Protein AF-A0A1Q7S228-F1 (afdb_monomer)

Foldseek 3Di:
DQDLQLVVLVVLVVVLVVLLCQQCVDVVHGPVVSLVVSLQSLVLSLCLCVVFQQVLLCVLVVNDGDVCVVLLVLLSQLLNLLSLADDDPLSSVVNVVSCVVNVCQANPVVHVSRSSCVSCPVCNVVSSVVSVPRDTDDDDHHDPDPVSVVSNCVSCVSSPHPGDD

Secondary structure (DSSP, 8-state):
---HHHHHHHHHHHHHHHHHHHHTSSSS---HHHHHHHHHHHHHHHHHIIIIIHHHHHHHTTTPPPTTHHHHHHHHHHHHHHHHSPP-HHHHHHHHHHHHHHHHHHHSTTSHHHHHHHHHGGGHHHHHHHHHTPPP-PPPPP---HHHHHHHHHHHHHHT-----

Sequence (165 aa):
MAGKISQFLCADHARLDDVLRRAAVDSTRIDHIAYAEFREGLLRHIGMEEKILFPAARSARSGKRIRATAKLSLDHGALVALVVLTPTHSIIAAIRAILNRHDPLEERAGGVYEKCEQVLGAEADQVAARLQNTPPVKVKRYNDSVTALESARNALQRAGYELDF

Mean predicted aligned error: 2.69 Å

Solvent-accessible surface area (backbone atoms only — not comparable to full-atom values): 9026 Å² total; per-residue (Å²): 130,82,53,71,50,39,53,52,51,54,51,49,49,56,51,40,51,53,31,48,46,61,12,53,67,48,95,87,51,69,42,62,66,39,40,49,54,28,50,32,50,51,57,34,50,53,45,38,39,68,70,45,49,55,51,50,31,15,56,62,47,80,69,46,72,63,77,66,55,65,57,50,56,30,45,49,48,20,50,56,36,52,65,36,31,71,87,43,74,46,46,53,50,47,49,49,60,48,47,73,62,46,52,58,53,34,71,38,94,87,12,49,38,54,50,36,41,68,53,34,51,88,49,32,64,61,51,32,54,52,51,74,65,54,69,88,52,90,77,76,79,64,44,80,48,70,67,44,53,51,51,22,54,52,27,27,48,75,49,72,42,96,71,78,104

Radius of gyration: 16.03 Å; Cα contacts (8 Å, |Δi|>4): 170; chains: 1; bounding box: 47×32×46 Å

Structure (mmCIF, N/CA/C/O backbone):
data_AF-A0A1Q7S228-F1
#
_entry.id   AF-A0A1Q7S228-F1
#
loop_
_atom_site.group_PDB
_atom_site.id
_atom_site.type_symbol
_atom_site.label_atom_id
_atom_site.label_alt_id
_atom_site.label_comp_id
_atom_site.label_asym_id
_atom_site.label_entity_id
_atom_site.label_seq_id
_atom_site.pdbx_PDB_ins_code
_atom_site.Cartn_x
_atom_site.Cartn_y
_atom_site.Cartn_z
_atom_site.occupancy
_atom_site.B_iso_or_equiv
_atom_site.auth_seq_id
_atom_site.auth_comp_id
_atom_site.auth_asym_id
_atom_site.auth_atom_id
_ato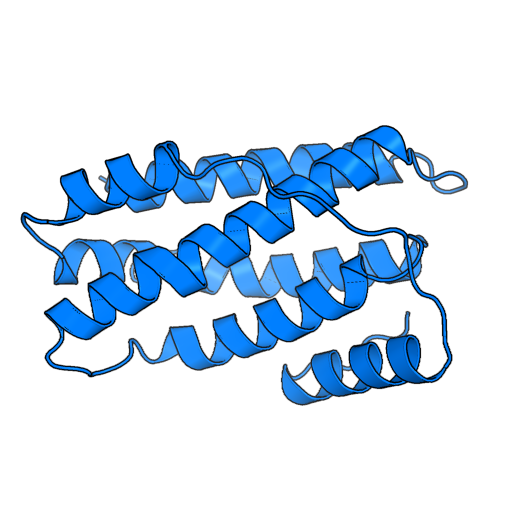m_site.pdbx_PDB_model_num
ATOM 1 N N . MET A 1 1 ? -23.281 -0.891 2.227 1.00 58.81 1 MET A N 1
ATOM 2 C CA . MET A 1 1 ? -22.474 -0.009 1.355 1.00 58.81 1 MET A CA 1
ATOM 3 C C . MET A 1 1 ? -21.102 0.122 1.991 1.00 58.81 1 MET A C 1
ATOM 5 O O . MET A 1 1 ? -21.065 0.244 3.208 1.00 58.81 1 MET A O 1
ATOM 9 N N . ALA A 1 2 ? -20.018 0.040 1.214 1.00 77.62 2 ALA A N 1
ATOM 10 C CA . ALA A 1 2 ? -18.663 0.268 1.730 1.00 77.62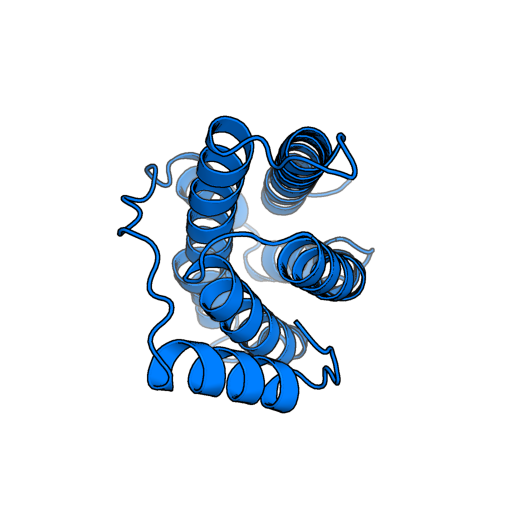 2 ALA A CA 1
ATOM 11 C C . ALA A 1 2 ? -18.537 1.711 2.246 1.00 77.62 2 ALA A C 1
ATOM 13 O O . ALA A 1 2 ? -19.134 2.609 1.646 1.00 77.62 2 ALA A O 1
ATOM 14 N N . GLY A 1 3 ? -17.821 1.945 3.347 1.00 90.75 3 GLY A N 1
ATOM 15 C CA . GLY A 1 3 ? -17.631 3.293 3.878 1.00 90.75 3 GLY A CA 1
ATOM 16 C C . GLY A 1 3 ? -16.587 4.097 3.094 1.00 90.75 3 GLY A C 1
ATOM 17 O O . GLY A 1 3 ? -15.977 3.611 2.138 1.00 90.75 3 GLY A O 1
ATOM 18 N N . LYS A 1 4 ? -16.401 5.368 3.471 1.00 95.38 4 LYS A N 1
ATOM 19 C CA . LYS A 1 4 ? -15.533 6.313 2.746 1.00 95.38 4 LYS A CA 1
ATOM 20 C C . LYS A 1 4 ? -14.049 5.935 2.778 1.00 95.38 4 LYS A C 1
ATOM 22 O O . LYS A 1 4 ? -13.348 6.232 1.816 1.00 95.38 4 LYS A O 1
ATOM 27 N N . ILE A 1 5 ? -13.566 5.309 3.854 1.00 97.81 5 ILE A N 1
ATOM 28 C CA . ILE A 1 5 ? -12.180 4.831 3.965 1.00 97.81 5 ILE A CA 1
ATOM 29 C C . ILE A 1 5 ? -11.978 3.680 2.987 1.00 97.81 5 ILE A C 1
ATOM 31 O O . ILE A 1 5 ? -11.047 3.730 2.189 1.00 97.81 5 ILE A O 1
ATOM 35 N N . SER A 1 6 ? -12.874 2.687 3.008 1.00 97.50 6 SER A N 1
ATOM 36 C CA . SER A 1 6 ? -12.797 1.547 2.091 1.00 97.50 6 SER A CA 1
ATOM 37 C C . SER A 1 6 ? -12.873 2.005 0.636 1.00 97.50 6 SER A C 1
ATOM 39 O O . SER A 1 6 ? -12.012 1.639 -0.152 1.00 97.50 6 SER A O 1
ATOM 41 N N . GLN A 1 7 ? -13.832 2.867 0.285 1.00 97.25 7 GLN A N 1
ATOM 42 C CA . GLN A 1 7 ? -13.948 3.395 -1.079 1.00 97.25 7 GLN A CA 1
ATOM 43 C C . GLN A 1 7 ? -12.680 4.125 -1.534 1.00 97.25 7 GLN A C 1
ATOM 45 O O . GLN A 1 7 ? -12.217 3.912 -2.650 1.00 97.25 7 GLN A O 1
ATOM 50 N N . PHE A 1 8 ? -12.118 4.982 -0.678 1.00 98.25 8 PHE A N 1
ATOM 51 C CA . PHE A 1 8 ? -10.925 5.753 -1.011 1.00 98.25 8 PHE A CA 1
ATOM 52 C C . PHE A 1 8 ? -9.687 4.865 -1.193 1.00 98.25 8 PHE A C 1
ATOM 54 O O . PHE A 1 8 ? -8.978 5.025 -2.183 1.00 98.25 8 PHE A O 1
ATOM 61 N N . LEU A 1 9 ? -9.436 3.927 -0.275 1.00 98.56 9 LEU A N 1
ATOM 62 C CA . LEU A 1 9 ? -8.242 3.078 -0.329 1.00 98.56 9 LEU A CA 1
ATOM 63 C C . LEU A 1 9 ? -8.329 2.021 -1.438 1.00 98.56 9 LEU A C 1
ATOM 65 O O . LEU A 1 9 ? -7.360 1.870 -2.173 1.00 98.56 9 LEU A O 1
ATOM 69 N N . CYS A 1 10 ? -9.497 1.405 -1.670 1.00 98.31 10 CYS A N 1
ATOM 70 C CA . CYS A 1 10 ? -9.708 0.520 -2.827 1.00 98.31 10 CYS A CA 1
ATOM 71 C C . CYS A 1 10 ? -9.510 1.262 -4.161 1.00 98.31 10 CYS A C 1
ATOM 73 O O . CYS A 1 10 ? -8.936 0.730 -5.109 1.00 98.31 10 CYS A O 1
ATOM 75 N N . ALA A 1 11 ? -9.979 2.512 -4.259 1.00 98.44 11 ALA A N 1
ATOM 76 C CA . ALA A 1 11 ? -9.752 3.321 -5.456 1.00 98.44 11 ALA A CA 1
ATOM 77 C C . ALA A 1 11 ? -8.262 3.652 -5.647 1.00 98.44 11 ALA A C 1
ATOM 79 O O . ALA A 1 11 ? -7.778 3.685 -6.780 1.00 98.44 11 ALA A O 1
ATOM 80 N N . ASP A 1 12 ? -7.526 3.874 -4.555 1.00 98.62 12 ASP A N 1
ATOM 81 C CA . ASP A 1 12 ? -6.082 4.088 -4.615 1.00 98.62 12 ASP A CA 1
ATOM 82 C C . ASP A 1 12 ? -5.326 2.810 -5.013 1.00 98.62 12 ASP A C 1
ATOM 84 O O . ASP A 1 12 ? -4.421 2.896 -5.839 1.00 98.62 12 ASP A O 1
ATOM 88 N N . HIS A 1 13 ? -5.743 1.628 -4.544 1.00 98.75 13 HIS A N 1
ATOM 89 C CA . HIS A 1 13 ? -5.230 0.343 -5.037 1.00 98.75 13 HIS A CA 1
ATOM 90 C C . HIS A 1 13 ? -5.442 0.178 -6.539 1.00 98.75 13 HIS A C 1
ATOM 92 O O . HIS A 1 13 ? -4.482 -0.075 -7.264 1.00 98.75 13 HIS A O 1
ATOM 98 N N . ALA A 1 14 ? -6.660 0.415 -7.037 1.00 98.56 14 ALA A N 1
ATOM 99 C CA . ALA A 1 14 ? -6.950 0.333 -8.469 1.00 98.56 14 ALA A CA 1
ATOM 100 C C . ALA A 1 14 ? -6.080 1.298 -9.296 1.00 98.56 14 ALA A C 1
ATOM 102 O O . ALA A 1 14 ? -5.587 0.945 -10.369 1.00 98.56 14 ALA A O 1
ATOM 103 N N . ARG A 1 15 ? -5.845 2.514 -8.783 1.00 98.56 15 ARG A N 1
ATOM 104 C CA . ARG A 1 15 ? -4.929 3.481 -9.403 1.00 98.56 15 ARG A CA 1
ATOM 105 C C . ARG A 1 15 ? -3.490 2.957 -9.418 1.00 98.56 15 ARG A C 1
ATOM 107 O O . ARG A 1 15 ? -2.821 3.075 -10.441 1.00 98.56 15 ARG A O 1
ATOM 114 N N . LEU A 1 16 ? -2.999 2.413 -8.305 1.00 98.69 16 LEU A N 1
ATOM 115 C CA . LEU A 1 16 ? -1.639 1.878 -8.190 1.00 98.69 16 LEU A CA 1
ATOM 116 C C . LEU A 1 16 ? -1.415 0.664 -9.096 1.00 98.69 16 LEU A C 1
ATOM 118 O O . LEU A 1 16 ? -0.365 0.592 -9.738 1.00 98.69 16 LEU A O 1
ATOM 122 N N . ASP A 1 17 ? -2.391 -0.239 -9.192 1.00 98.56 17 ASP A N 1
ATOM 123 C CA . ASP A 1 17 ? -2.333 -1.389 -10.096 1.00 98.56 17 ASP A CA 1
ATOM 124 C C . ASP A 1 17 ? -2.218 -0.940 -11.557 1.00 98.56 17 ASP A C 1
ATOM 126 O O . ASP A 1 17 ? -1.312 -1.382 -12.268 1.00 98.56 17 ASP A O 1
ATOM 130 N N . ASP A 1 18 ? -3.040 0.024 -11.993 1.00 98.44 18 ASP A N 1
ATOM 131 C CA . ASP A 1 18 ? -2.945 0.556 -13.356 1.00 98.44 18 ASP A CA 1
ATOM 132 C C . ASP A 1 18 ? -1.565 1.168 -13.641 1.00 98.44 18 ASP A C 1
ATOM 134 O O . ASP A 1 18 ? -0.960 0.894 -14.682 1.00 98.44 18 ASP A O 1
ATOM 138 N N . VAL A 1 19 ? -1.024 1.952 -12.703 1.00 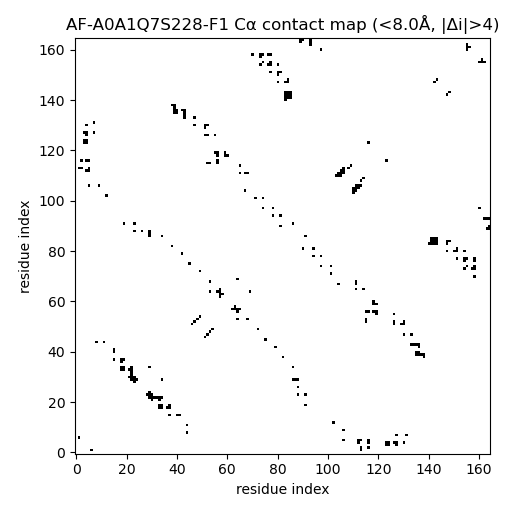98.19 19 VAL A N 1
ATOM 139 C CA . VAL A 1 19 ? 0.301 2.571 -12.850 1.00 98.19 19 VAL A CA 1
ATOM 140 C C . VAL A 1 19 ? 1.397 1.500 -12.937 1.00 98.19 19 VAL A C 1
ATOM 142 O O . VAL A 1 19 ? 2.256 1.571 -13.820 1.00 98.19 19 VAL A O 1
ATOM 145 N N . LEU A 1 20 ? 1.362 0.473 -12.080 1.00 98.44 20 LEU A N 1
ATOM 146 C CA . LEU A 1 20 ? 2.329 -0.631 -12.106 1.00 98.44 20 LEU A CA 1
ATOM 147 C C . LEU A 1 20 ? 2.195 -1.487 -13.372 1.00 98.44 20 LEU A C 1
ATOM 149 O O . LEU A 1 20 ? 3.185 -2.009 -13.894 1.00 98.44 20 LEU A O 1
ATOM 153 N N . ARG A 1 21 ? 0.975 -1.655 -13.884 1.00 97.69 21 ARG A N 1
ATOM 154 C CA . ARG A 1 21 ? 0.705 -2.321 -15.160 1.00 97.69 21 ARG A CA 1
ATOM 155 C C . ARG A 1 21 ? 1.317 -1.543 -16.317 1.00 97.69 21 ARG A C 1
ATOM 157 O O . ARG A 1 21 ? 2.022 -2.147 -17.121 1.00 97.69 21 ARG A O 1
ATOM 164 N N . ARG A 1 22 ? 1.114 -0.222 -16.369 1.00 97.00 22 ARG A N 1
ATOM 165 C CA . ARG A 1 22 ? 1.745 0.665 -17.362 1.00 97.00 22 ARG A CA 1
ATOM 166 C C . ARG A 1 22 ? 3.271 0.600 -17.289 1.00 97.00 22 ARG A C 1
ATOM 168 O O . ARG A 1 22 ? 3.909 0.466 -18.328 1.00 97.00 22 ARG A O 1
ATOM 175 N N . ALA A 1 23 ? 3.839 0.601 -16.081 1.00 97.50 23 ALA A N 1
ATOM 176 C CA . ALA A 1 23 ? 5.285 0.550 -15.866 1.00 97.50 23 ALA A CA 1
ATOM 177 C C . ALA A 1 23 ? 5.972 -0.685 -16.480 1.00 97.50 23 ALA A C 1
ATOM 179 O O . ALA A 1 23 ? 7.138 -0.605 -16.856 1.00 97.50 23 ALA A O 1
ATOM 180 N N . ALA A 1 24 ? 5.260 -1.810 -16.594 1.00 96.75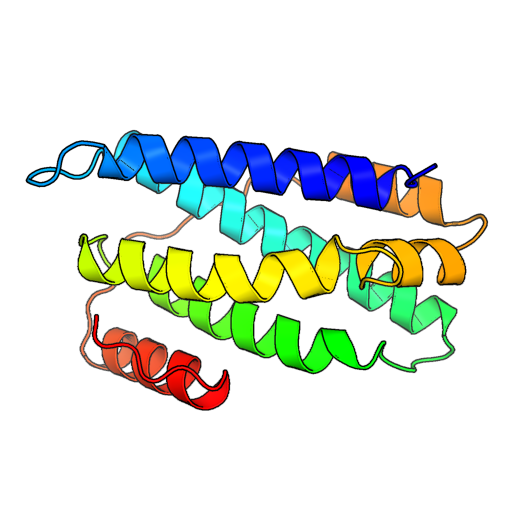 24 ALA A N 1
ATOM 181 C CA . ALA A 1 24 ? 5.798 -3.084 -17.075 1.00 96.75 24 ALA A CA 1
ATOM 182 C C . ALA A 1 24 ? 4.980 -3.694 -18.224 1.00 96.75 24 ALA A C 1
ATOM 184 O O . ALA A 1 24 ? 4.879 -4.917 -18.331 1.00 96.75 24 ALA A O 1
ATOM 185 N N . VAL A 1 25 ? 4.354 -2.854 -19.057 1.00 95.12 25 VAL A N 1
ATOM 186 C CA . VAL A 1 25 ? 3.602 -3.320 -20.234 1.00 95.12 25 VAL A CA 1
ATOM 187 C C . VAL A 1 25 ? 4.527 -3.923 -21.298 1.00 95.12 25 VAL A C 1
ATOM 189 O O . VAL A 1 25 ? 4.159 -4.894 -21.954 1.00 95.12 25 VAL A O 1
ATOM 192 N N . ASP A 1 26 ? 5.737 -3.378 -21.444 1.00 93.38 26 ASP A N 1
ATOM 193 C CA . ASP A 1 26 ? 6.782 -3.910 -22.315 1.00 93.38 26 ASP A CA 1
ATOM 194 C C . ASP A 1 26 ? 7.591 -4.973 -21.553 1.00 93.38 26 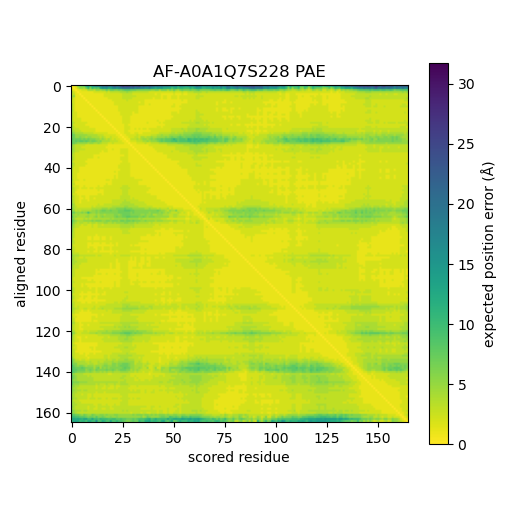ASP A C 1
ATOM 196 O O . ASP A 1 26 ? 8.154 -4.724 -20.487 1.00 93.38 26 ASP A O 1
ATOM 200 N N . SER A 1 27 ? 7.670 -6.185 -22.104 1.00 90.31 27 SER A N 1
ATOM 201 C CA . SER A 1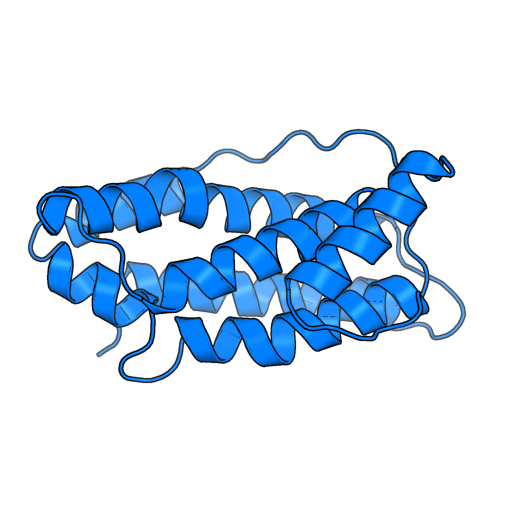 27 ? 8.419 -7.300 -21.509 1.00 90.31 27 SER A CA 1
ATOM 202 C C . SER A 1 27 ? 9.940 -7.095 -21.476 1.00 90.31 27 SER A C 1
ATOM 204 O O . SER A 1 27 ? 10.642 -7.836 -20.798 1.00 90.31 27 SER A O 1
ATOM 206 N N . THR A 1 28 ? 10.458 -6.112 -22.214 1.00 93.00 28 THR A N 1
ATOM 207 C CA . THR A 1 28 ? 11.893 -5.837 -22.374 1.00 93.00 28 THR A CA 1
ATOM 208 C C . THR A 1 28 ? 12.328 -4.517 -21.746 1.00 93.00 28 THR A C 1
ATOM 210 O O . THR A 1 28 ? 13.520 -4.300 -21.532 1.00 93.00 28 THR A O 1
ATOM 213 N N . ARG A 1 29 ? 11.381 -3.624 -21.435 1.00 95.56 29 ARG A N 1
ATOM 214 C CA . ARG A 1 29 ? 11.656 -2.282 -20.911 1.00 95.56 29 ARG A CA 1
ATOM 215 C C . ARG A 1 29 ? 10.695 -1.924 -19.791 1.00 95.56 29 ARG A C 1
ATOM 217 O O . ARG A 1 29 ? 9.511 -2.224 -19.858 1.00 95.56 29 ARG A O 1
ATOM 224 N N . ILE A 1 30 ? 11.212 -1.224 -18.788 1.00 98.00 30 ILE A N 1
ATOM 225 C CA . ILE A 1 30 ? 10.403 -0.658 -17.710 1.00 98.00 30 ILE A CA 1
ATOM 226 C C . ILE A 1 30 ? 10.257 0.838 -17.963 1.00 98.00 30 ILE A C 1
ATOM 228 O O . ILE A 1 30 ? 11.248 1.542 -18.175 1.00 98.00 30 ILE A O 1
ATOM 232 N N . ASP A 1 31 ? 9.023 1.333 -17.934 1.00 98.12 31 ASP A N 1
ATOM 233 C CA . ASP A 1 31 ? 8.769 2.769 -17.903 1.00 98.12 31 ASP A CA 1
ATOM 234 C C . ASP A 1 31 ? 9.102 3.290 -16.499 1.00 98.12 31 ASP A C 1
ATOM 236 O O . ASP A 1 31 ? 8.348 3.130 -15.536 1.00 98.12 31 ASP A O 1
ATOM 240 N N . HIS A 1 32 ? 10.275 3.912 -16.383 1.00 95.88 32 HIS A N 1
ATOM 241 C CA . HIS A 1 32 ? 10.776 4.451 -15.124 1.00 95.88 32 HIS A CA 1
ATOM 242 C C . HIS A 1 32 ? 9.973 5.648 -14.602 1.00 95.88 32 HIS A C 1
ATOM 244 O O . HIS A 1 32 ? 10.022 5.902 -13.398 1.00 95.88 32 HIS A O 1
ATOM 250 N N . ILE A 1 33 ? 9.244 6.373 -15.458 1.00 96.62 33 ILE A N 1
ATOM 251 C CA . ILE A 1 33 ? 8.377 7.476 -15.026 1.00 96.62 33 ILE A CA 1
ATOM 252 C C . ILE A 1 33 ? 7.145 6.885 -14.341 1.00 96.62 33 ILE A C 1
ATOM 254 O O . ILE A 1 33 ? 6.855 7.238 -13.198 1.00 96.62 33 ILE A O 1
ATOM 258 N N . ALA A 1 34 ? 6.485 5.922 -14.989 1.00 97.75 34 ALA A N 1
ATOM 259 C CA . ALA A 1 34 ? 5.355 5.211 -14.397 1.00 97.75 34 ALA A CA 1
ATOM 260 C C . ALA A 1 34 ? 5.767 4.443 -13.128 1.00 97.75 34 ALA A C 1
ATOM 262 O O . ALA A 1 34 ? 5.072 4.499 -12.116 1.00 97.75 34 ALA A O 1
ATOM 263 N N . TYR A 1 35 ? 6.929 3.781 -13.116 1.00 98.25 35 TYR A N 1
ATOM 264 C CA . TYR A 1 35 ? 7.399 3.098 -11.906 1.00 98.25 35 TYR A CA 1
ATOM 265 C C . TYR A 1 35 ? 7.709 4.075 -10.761 1.00 98.25 35 TYR A C 1
ATOM 267 O O . TYR A 1 35 ? 7.439 3.764 -9.601 1.00 98.25 35 TYR A O 1
ATOM 275 N N . ALA A 1 36 ? 8.246 5.265 -11.054 1.00 97.19 36 ALA A N 1
ATOM 276 C CA . ALA A 1 36 ? 8.457 6.293 -10.037 1.00 97.19 36 ALA A CA 1
ATOM 277 C C . ALA A 1 36 ? 7.126 6.795 -9.448 1.00 97.19 36 ALA A C 1
ATOM 279 O O . ALA A 1 36 ? 7.024 6.916 -8.227 1.00 97.19 36 ALA A O 1
ATOM 280 N N . GLU A 1 37 ? 6.107 7.006 -10.290 1.00 97.81 37 GLU A N 1
ATOM 281 C CA . GLU A 1 37 ? 4.739 7.344 -9.869 1.00 97.81 37 GLU A CA 1
ATOM 282 C C . GLU A 1 37 ? 4.148 6.249 -8.962 1.00 97.81 37 GLU A C 1
ATOM 284 O O . GLU A 1 37 ? 3.631 6.543 -7.881 1.00 97.81 37 GLU A O 1
ATOM 289 N N . PHE A 1 38 ? 4.278 4.978 -9.360 1.00 98.56 38 PHE A N 1
ATOM 290 C CA . PHE A 1 38 ? 3.831 3.836 -8.561 1.00 98.56 38 PHE A CA 1
ATOM 291 C C . PHE A 1 38 ? 4.540 3.787 -7.208 1.00 98.56 38 PHE A C 1
ATOM 293 O O . PHE A 1 38 ? 3.894 3.676 -6.170 1.00 98.56 38 PHE A O 1
ATOM 300 N N . ARG A 1 39 ? 5.870 3.901 -7.206 1.00 98.19 39 ARG A N 1
ATOM 301 C CA . ARG A 1 39 ? 6.695 3.839 -5.997 1.00 98.19 39 ARG A CA 1
ATOM 302 C C . ARG A 1 39 ? 6.328 4.933 -5.003 1.00 98.19 39 ARG A C 1
ATOM 304 O O . ARG A 1 39 ? 6.207 4.659 -3.811 1.00 98.19 39 ARG A O 1
ATOM 311 N N . GLU A 1 40 ? 6.168 6.164 -5.473 1.00 98.25 40 GLU A N 1
ATOM 312 C CA . GLU A 1 40 ? 5.711 7.268 -4.635 1.00 98.25 40 GLU A CA 1
ATOM 313 C C . GLU A 1 40 ? 4.309 6.998 -4.081 1.00 98.25 40 GLU A C 1
ATOM 315 O O . GLU A 1 40 ? 4.085 7.104 -2.872 1.00 98.25 40 GLU A O 1
ATOM 320 N N . GLY A 1 41 ? 3.383 6.599 -4.953 1.00 98.44 41 GLY A N 1
ATOM 321 C CA . GLY A 1 41 ? 2.009 6.302 -4.582 1.00 98.44 41 GLY A CA 1
ATOM 322 C C . GLY A 1 41 ? 1.905 5.187 -3.538 1.00 98.44 41 GLY A C 1
ATOM 323 O O . GLY A 1 41 ? 1.236 5.378 -2.529 1.00 98.44 41 GLY A O 1
ATOM 324 N N . LEU A 1 42 ? 2.614 4.072 -3.724 1.00 98.75 42 LEU A N 1
ATOM 325 C CA . LEU A 1 42 ? 2.605 2.939 -2.799 1.00 98.75 42 LEU A CA 1
ATOM 326 C C . LEU A 1 42 ? 3.200 3.317 -1.436 1.00 98.75 42 LEU A C 1
ATOM 328 O O . LEU A 1 42 ? 2.644 2.981 -0.395 1.00 98.75 42 LEU A O 1
ATOM 332 N N . LEU A 1 43 ? 4.309 4.063 -1.412 1.00 98.62 43 LEU A N 1
ATOM 333 C CA . LEU A 1 43 ? 4.904 4.525 -0.153 1.00 98.62 43 LEU A CA 1
ATOM 334 C C . LEU A 1 43 ? 3.990 5.505 0.593 1.00 98.62 43 LEU A C 1
ATOM 336 O O . LEU A 1 43 ? 3.944 5.490 1.828 1.00 98.62 43 LEU A O 1
ATOM 340 N N . ARG A 1 44 ? 3.256 6.351 -0.138 1.00 98.62 44 ARG A N 1
ATOM 341 C CA . ARG A 1 44 ? 2.205 7.190 0.440 1.00 98.62 44 ARG A CA 1
ATOM 342 C C . ARG A 1 44 ? 1.075 6.324 0.992 1.00 98.62 44 ARG A C 1
ATOM 344 O O . ARG A 1 44 ? 0.700 6.551 2.137 1.00 98.62 44 ARG A O 1
ATOM 351 N N . HIS A 1 45 ? 0.592 5.342 0.233 1.00 98.81 45 HIS A N 1
ATOM 352 C CA . HIS A 1 45 ? -0.475 4.420 0.629 1.00 98.81 45 HIS A CA 1
ATOM 353 C C . HIS A 1 45 ? -0.159 3.695 1.938 1.00 98.81 45 HIS A C 1
ATOM 355 O O . HIS A 1 45 ? -0.846 3.892 2.937 1.00 98.81 45 HIS A O 1
ATOM 361 N N . ILE A 1 46 ? 0.977 2.999 1.988 1.00 98.75 46 ILE A N 1
ATOM 362 C CA . ILE A 1 46 ? 1.464 2.325 3.199 1.00 98.75 46 ILE A CA 1
ATOM 363 C C . ILE A 1 46 ? 1.583 3.323 4.362 1.00 98.75 46 ILE A C 1
ATOM 365 O O . ILE A 1 46 ? 1.267 3.023 5.513 1.00 98.75 46 ILE A O 1
ATOM 369 N N . GLY A 1 47 ? 2.029 4.551 4.077 1.00 98.50 47 GLY A N 1
ATOM 370 C CA . GLY A 1 47 ? 2.083 5.631 5.057 1.00 98.50 47 GLY A CA 1
ATOM 371 C C . GLY A 1 47 ? 0.710 6.020 5.613 1.00 98.50 47 GLY A C 1
ATOM 372 O O . GLY A 1 47 ? 0.598 6.242 6.819 1.00 98.50 47 GLY A O 1
ATOM 373 N N . MET A 1 48 ? -0.321 6.091 4.768 1.00 98.81 48 MET A N 1
ATOM 374 C CA . MET A 1 48 ? -1.703 6.356 5.175 1.00 98.81 48 MET A CA 1
ATOM 375 C C . MET A 1 48 ? -2.190 5.281 6.151 1.00 98.81 48 MET A C 1
ATOM 377 O O . MET A 1 48 ? -2.744 5.589 7.207 1.00 98.81 48 MET A O 1
ATOM 381 N N . GLU A 1 49 ? -1.912 4.018 5.872 1.00 98.69 49 GLU A N 1
ATOM 382 C CA . GLU A 1 49 ? -2.384 2.920 6.709 1.00 98.69 49 GLU A CA 1
ATOM 383 C C . GLU A 1 49 ? -1.620 2.818 8.028 1.00 98.69 49 GLU A C 1
ATOM 385 O O . GLU A 1 49 ? -2.214 2.869 9.109 1.00 98.69 49 GLU A O 1
ATOM 390 N N . GLU A 1 50 ? -0.290 2.755 7.961 1.00 98.44 50 GLU A N 1
ATOM 391 C CA . GLU A 1 50 ? 0.570 2.525 9.125 1.00 98.44 50 GLU A CA 1
ATOM 392 C C . GLU A 1 50 ? 0.627 3.722 10.078 1.00 98.44 50 GLU A C 1
ATOM 394 O O . GLU A 1 50 ? 0.833 3.546 11.282 1.00 98.44 50 GLU A O 1
ATOM 399 N N . LYS A 1 51 ? 0.447 4.949 9.570 1.00 98.25 51 LYS A N 1
ATOM 400 C CA . LYS A 1 51 ? 0.575 6.178 10.376 1.00 98.25 51 LYS A CA 1
ATOM 401 C C . LYS A 1 51 ? -0.757 6.838 10.707 1.00 98.25 51 LYS A C 1
ATOM 403 O O . LYS A 1 51 ? -0.797 7.642 11.640 1.00 98.25 51 LYS A O 1
ATOM 408 N N . ILE A 1 52 ? -1.832 6.528 9.981 1.00 98.56 52 ILE A N 1
ATOM 409 C CA . ILE A 1 52 ? -3.143 7.158 10.188 1.00 98.56 52 ILE A CA 1
ATOM 410 C C . ILE A 1 52 ? -4.191 6.104 10.535 1.00 98.56 52 ILE A C 1
ATOM 412 O O . ILE A 1 52 ? -4.689 6.114 11.663 1.00 98.56 52 ILE A O 1
ATOM 416 N N . LEU A 1 53 ? -4.505 5.187 9.616 1.00 98.56 53 LEU A N 1
ATOM 417 C CA . LEU A 1 53 ? -5.646 4.280 9.770 1.00 98.56 53 LEU A CA 1
ATOM 418 C C . LEU A 1 53 ? -5.458 3.279 10.916 1.00 98.56 53 LEU A C 1
ATOM 420 O O . LEU A 1 53 ? -6.272 3.234 11.841 1.00 98.56 53 LEU A O 1
ATOM 424 N N . PHE A 1 54 ? -4.386 2.482 10.890 1.00 98.12 54 PHE A N 1
ATOM 425 C CA . PHE A 1 54 ? -4.157 1.441 11.893 1.00 98.12 54 PHE A CA 1
ATOM 426 C C . PHE A 1 54 ? -3.927 2.016 13.297 1.00 98.12 54 PHE A C 1
ATOM 428 O O . PHE A 1 54 ? -4.436 1.426 14.258 1.00 98.12 54 PHE A O 1
ATOM 435 N N . PRO A 1 55 ? -3.203 3.141 13.480 1.00 98.06 55 PRO A N 1
ATOM 436 C CA . PRO A 1 55 ? -3.141 3.811 14.774 1.00 98.06 55 PRO A CA 1
ATOM 437 C C . PRO A 1 55 ? -4.508 4.300 15.262 1.00 98.06 55 PRO A C 1
ATOM 439 O O . PRO A 1 55 ? -4.846 4.035 16.413 1.00 98.06 55 PRO A O 1
ATOM 442 N N . ALA A 1 56 ? -5.319 4.936 14.407 1.00 98.06 56 ALA A N 1
ATOM 443 C CA . ALA A 1 56 ? -6.644 5.426 14.795 1.00 98.06 56 ALA A CA 1
ATOM 444 C C . ALA A 1 56 ? -7.574 4.275 15.218 1.00 98.06 56 ALA A C 1
ATOM 446 O O . ALA A 1 56 ? -8.120 4.291 16.321 1.00 98.06 56 ALA A O 1
ATOM 447 N N . ALA A 1 57 ? -7.660 3.216 14.407 1.00 97.31 57 ALA A N 1
ATOM 448 C CA . ALA A 1 57 ? -8.459 2.035 14.730 1.00 97.31 57 ALA A CA 1
ATOM 449 C C . ALA A 1 57 ? -7.975 1.337 16.013 1.00 97.31 57 ALA A C 1
ATOM 451 O O . ALA A 1 57 ? -8.767 0.800 16.783 1.00 97.31 57 ALA A O 1
ATOM 452 N N . ARG A 1 58 ? -6.667 1.343 16.289 1.00 97.06 58 ARG A N 1
ATOM 453 C CA . ARG A 1 58 ? -6.126 0.790 17.535 1.00 97.06 58 ARG A CA 1
ATOM 454 C C . ARG A 1 58 ? -6.512 1.625 18.752 1.00 97.06 58 ARG A C 1
ATOM 456 O O . ARG A 1 58 ? -6.867 1.040 19.776 1.00 97.06 58 ARG A O 1
ATOM 463 N N . SER A 1 59 ? -6.436 2.950 18.654 1.00 96.75 59 SER A N 1
ATOM 464 C CA . SER A 1 59 ? -6.851 3.860 19.726 1.00 96.75 59 SER A CA 1
ATOM 465 C C . SER A 1 59 ? -8.328 3.665 20.064 1.00 96.75 59 SER A C 1
ATOM 467 O O . SER A 1 59 ? -8.655 3.445 21.229 1.00 96.75 59 SER A O 1
ATOM 469 N N . ALA A 1 60 ? -9.189 3.583 19.046 1.00 96.06 60 ALA A N 1
ATOM 470 C CA . ALA A 1 60 ? -10.614 3.287 19.206 1.00 96.06 60 ALA A CA 1
ATOM 471 C C . ALA A 1 60 ? -10.891 1.894 19.822 1.00 96.06 60 ALA A C 1
ATOM 473 O O . ALA A 1 60 ? -11.941 1.670 20.417 1.00 96.06 60 ALA A O 1
ATOM 474 N N . ARG A 1 61 ? -9.933 0.955 19.759 1.00 95.25 61 ARG A N 1
ATOM 475 C CA . ARG A 1 61 ? -10.013 -0.387 20.383 1.00 95.25 61 ARG A CA 1
ATOM 476 C C . ARG A 1 61 ? -9.233 -0.504 21.688 1.00 95.25 61 ARG A C 1
ATO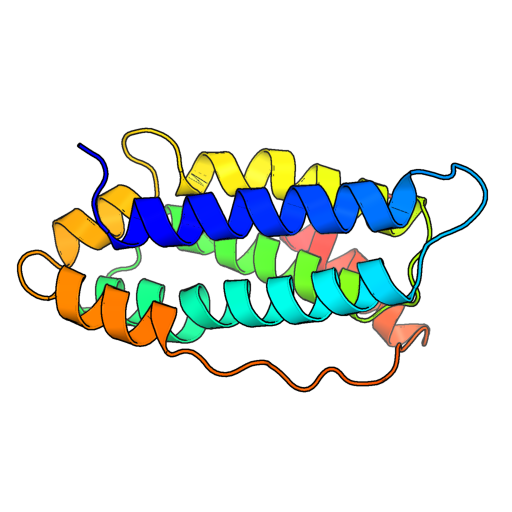M 478 O O . ARG A 1 61 ? -8.748 -1.594 22.011 1.00 95.25 61 ARG A O 1
ATOM 485 N N . SER A 1 62 ? -9.054 0.600 22.411 1.00 94.31 62 SER A N 1
ATOM 486 C CA . SER A 1 62 ? -8.332 0.623 23.693 1.00 94.31 62 SER A CA 1
ATOM 487 C C . SER A 1 62 ? -6.938 -0.017 23.592 1.00 94.31 62 SER A C 1
ATOM 489 O O . SER A 1 62 ? -6.526 -0.801 24.446 1.00 94.31 62 SER A O 1
ATOM 491 N N . GLY A 1 63 ? -6.229 0.238 22.489 1.00 92.88 63 GLY A N 1
ATOM 492 C CA . GLY A 1 63 ? -4.883 -0.284 22.245 1.00 92.88 63 GLY A CA 1
ATOM 493 C C . GLY A 1 63 ? -4.821 -1.634 21.516 1.00 92.88 63 GLY A C 1
ATOM 494 O O . GLY A 1 63 ? -3.735 -2.045 21.095 1.00 92.88 63 GLY A O 1
ATOM 495 N N . LYS A 1 64 ? -5.944 -2.335 21.303 1.00 92.81 64 LYS A N 1
ATOM 496 C CA . LYS A 1 64 ? -5.946 -3.668 20.671 1.00 92.81 64 LYS A CA 1
ATOM 497 C C . LYS A 1 64 ? -5.826 -3.581 19.144 1.00 92.81 64 LYS A C 1
ATOM 499 O O . LYS A 1 64 ? -6.637 -2.949 18.469 1.00 92.81 64 LYS A O 1
ATOM 504 N N . ARG A 1 65 ? -4.863 -4.310 18.568 1.00 90.81 65 ARG A N 1
ATOM 505 C CA . ARG A 1 65 ? -4.679 -4.439 17.105 1.00 90.81 65 ARG A CA 1
ATOM 506 C C . ARG A 1 65 ? -5.760 -5.297 16.450 1.00 90.81 65 ARG A C 1
ATOM 508 O O . ARG A 1 65 ? -6.199 -6.296 17.028 1.00 90.81 65 ARG A O 1
ATOM 515 N N . ILE A 1 66 ? -6.187 -4.929 15.243 1.00 93.62 66 ILE A N 1
ATOM 516 C CA . ILE A 1 66 ? -6.970 -5.820 14.376 1.00 93.62 66 ILE A CA 1
ATOM 517 C C . ILE A 1 66 ? -6.017 -6.926 13.910 1.00 93.62 66 ILE A C 1
ATOM 519 O O . ILE A 1 66 ? -4.945 -6.632 13.399 1.00 93.62 66 ILE A O 1
ATOM 523 N N . ARG A 1 67 ? -6.369 -8.203 14.109 1.00 91.12 67 ARG A N 1
ATOM 524 C CA . ARG A 1 67 ? -5.431 -9.334 13.932 1.00 91.12 67 ARG A CA 1
ATOM 525 C C . ARG A 1 67 ? -4.709 -9.325 12.578 1.00 91.12 67 ARG A C 1
ATOM 527 O O . ARG A 1 67 ? -3.514 -9.592 12.531 1.00 91.12 67 ARG A O 1
ATOM 534 N N . ALA A 1 68 ? -5.426 -9.003 11.502 1.00 92.31 68 ALA A N 1
ATOM 535 C CA . ALA A 1 68 ? -4.876 -8.990 10.149 1.00 92.31 68 ALA A CA 1
ATOM 536 C C . ALA A 1 68 ? -3.795 -7.912 9.934 1.00 92.31 68 ALA A C 1
ATOM 538 O O . ALA A 1 68 ? -2.884 -8.146 9.147 1.00 92.31 68 ALA A O 1
ATOM 539 N N . THR A 1 69 ? -3.798 -6.805 10.692 1.00 94.38 69 THR A N 1
ATOM 540 C CA . THR A 1 69 ? -2.803 -5.730 10.512 1.00 94.38 69 THR A CA 1
ATOM 541 C C . THR A 1 69 ? -1.381 -6.195 10.816 1.00 94.38 69 THR A C 1
ATOM 543 O O . THR A 1 69 ? -0.435 -5.605 10.324 1.00 94.38 69 THR A O 1
ATOM 546 N N . ALA A 1 70 ? -1.193 -7.256 11.612 1.00 94.75 70 ALA A N 1
ATOM 547 C CA . ALA A 1 70 ? 0.141 -7.808 11.857 1.00 94.75 70 ALA A CA 1
ATOM 548 C C . ALA A 1 70 ? 0.762 -8.427 10.593 1.00 94.75 70 ALA A C 1
ATOM 550 O O . ALA A 1 70 ? 1.960 -8.275 10.375 1.00 94.75 70 ALA A O 1
ATOM 551 N N . LYS A 1 71 ? -0.047 -9.101 9.763 1.00 97.38 71 LYS A N 1
ATOM 552 C CA . LYS A 1 71 ? 0.400 -9.635 8.470 1.00 97.38 71 LYS A CA 1
ATOM 553 C C . LYS A 1 71 ? 0.616 -8.504 7.466 1.00 97.38 71 LYS A C 1
ATOM 555 O O . LYS A 1 71 ? 1.658 -8.489 6.824 1.00 97.38 71 LYS A O 1
ATOM 560 N N . LEU A 1 72 ? -0.301 -7.536 7.414 1.00 98.38 72 LEU A N 1
ATOM 561 C CA . LEU A 1 72 ? -0.182 -6.371 6.531 1.00 98.38 72 LEU A CA 1
ATOM 562 C C . LEU A 1 72 ? 1.093 -5.571 6.816 1.00 98.38 72 LEU A C 1
ATOM 564 O O . LEU A 1 72 ? 1.841 -5.294 5.894 1.00 98.38 72 LEU A O 1
ATOM 568 N N . SER A 1 73 ? 1.451 -5.331 8.082 1.00 98.25 73 SER A N 1
ATOM 569 C CA . SER A 1 73 ? 2.720 -4.660 8.404 1.00 98.25 73 SER A CA 1
ATOM 570 C C . SER A 1 73 ? 3.967 -5.436 7.952 1.00 98.25 73 SER A C 1
ATOM 572 O O . SER A 1 73 ? 5.006 -4.829 7.689 1.00 98.25 73 SER A O 1
ATOM 574 N N . LEU A 1 74 ? 3.905 -6.771 7.869 1.00 98.50 74 LEU A N 1
ATOM 575 C CA . LEU A 1 74 ? 4.994 -7.566 7.291 1.00 98.50 74 LEU A CA 1
ATOM 576 C C . LEU A 1 74 ? 5.029 -7.417 5.765 1.00 98.50 74 LEU A C 1
ATOM 578 O O . LEU A 1 74 ? 6.111 -7.209 5.216 1.00 98.50 74 LEU A O 1
ATOM 582 N N . ASP A 1 75 ? 3.867 -7.454 5.107 1.00 98.81 75 ASP A N 1
ATOM 583 C CA . ASP A 1 75 ? 3.736 -7.197 3.666 1.00 98.81 75 ASP A CA 1
ATOM 584 C C . ASP A 1 75 ? 4.251 -5.805 3.297 1.00 98.81 75 ASP A C 1
ATOM 586 O O . ASP A 1 75 ? 5.083 -5.679 2.403 1.00 98.81 75 ASP A O 1
ATOM 590 N N . HIS A 1 76 ? 3.861 -4.776 4.050 1.00 98.81 76 HIS A N 1
ATOM 591 C CA . HIS A 1 76 ? 4.356 -3.410 3.907 1.00 98.81 76 HIS A CA 1
ATOM 592 C C . HIS A 1 76 ? 5.875 -3.341 4.006 1.00 98.81 76 HIS A C 1
ATOM 594 O O . HIS A 1 76 ? 6.517 -2.672 3.201 1.00 98.81 76 HIS A O 1
ATOM 600 N N . GLY A 1 77 ? 6.471 -4.055 4.965 1.00 98.56 77 GLY A N 1
ATOM 601 C CA . GLY A 1 77 ? 7.924 -4.137 5.093 1.00 98.56 77 GLY A CA 1
ATOM 602 C C . GLY A 1 77 ? 8.592 -4.732 3.851 1.00 98.56 77 GLY A C 1
ATOM 603 O O . GLY A 1 77 ? 9.594 -4.193 3.384 1.00 98.56 77 GLY A O 1
ATOM 604 N N . ALA A 1 78 ? 8.030 -5.810 3.298 1.00 98.69 78 ALA A N 1
ATOM 605 C CA . ALA A 1 78 ? 8.531 -6.437 2.076 1.00 98.69 78 ALA A CA 1
ATOM 606 C C . ALA A 1 78 ? 8.365 -5.524 0.849 1.00 98.69 78 ALA A C 1
ATOM 608 O O . ALA A 1 78 ? 9.326 -5.314 0.110 1.00 98.69 78 ALA A O 1
ATOM 609 N N . LEU A 1 79 ? 7.190 -4.914 0.676 1.00 98.81 79 LEU A N 1
ATOM 610 C CA . LEU A 1 79 ? 6.901 -3.962 -0.400 1.00 98.81 79 LEU A CA 1
ATOM 611 C C . LEU A 1 79 ? 7.842 -2.754 -0.352 1.00 98.81 79 LEU A C 1
ATOM 613 O O . LEU A 1 79 ? 8.457 -2.416 -1.361 1.00 98.81 79 LEU A O 1
ATOM 617 N N . VAL A 1 80 ? 8.017 -2.143 0.826 1.00 98.50 80 VAL A N 1
ATOM 618 C CA . VAL A 1 80 ? 8.950 -1.025 1.034 1.00 98.50 80 VAL A CA 1
ATOM 619 C C . VAL A 1 80 ? 10.377 -1.431 0.673 1.00 98.50 80 VAL A C 1
ATOM 621 O O . VAL A 1 80 ? 11.081 -0.654 0.030 1.00 98.50 80 VAL A O 1
ATOM 624 N N . ALA A 1 81 ? 10.812 -2.632 1.060 1.00 98.25 81 ALA A N 1
ATOM 625 C CA . ALA A 1 81 ? 12.159 -3.100 0.759 1.00 98.25 81 ALA A CA 1
ATOM 626 C C . ALA A 1 81 ? 12.376 -3.332 -0.746 1.00 98.25 81 ALA A C 1
ATOM 628 O O . ALA A 1 81 ? 13.418 -2.943 -1.268 1.00 98.25 81 ALA A O 1
ATOM 629 N N . LEU A 1 82 ? 11.385 -3.881 -1.457 1.00 98.56 82 LEU A N 1
ATOM 630 C CA . LEU A 1 82 ? 11.451 -4.082 -2.908 1.00 98.56 82 LEU A CA 1
ATOM 631 C C . LEU A 1 82 ? 11.508 -2.760 -3.670 1.00 98.56 82 LEU A C 1
ATOM 633 O O . LEU A 1 82 ? 12.348 -2.591 -4.550 1.00 98.56 82 LEU A O 1
ATOM 637 N N . VAL A 1 83 ? 10.671 -1.782 -3.312 1.00 97.88 83 VAL A N 1
ATOM 638 C CA . VAL A 1 83 ? 10.656 -0.504 -4.037 1.00 97.88 83 VAL A CA 1
ATOM 639 C C . VAL A 1 83 ? 11.884 0.365 -3.759 1.00 97.88 83 VAL A C 1
ATOM 641 O O . VAL A 1 83 ? 12.051 1.394 -4.402 1.00 97.88 83 VAL A O 1
ATOM 644 N N . VAL A 1 84 ? 12.759 0.015 -2.815 1.00 96.25 84 VAL A N 1
ATOM 645 C CA . VAL A 1 84 ? 14.054 0.699 -2.639 1.00 96.25 84 VAL A CA 1
ATOM 646 C C . VAL A 1 84 ? 15.052 0.329 -3.741 1.00 96.25 84 VAL A C 1
ATOM 648 O O . VAL A 1 84 ? 15.925 1.143 -4.048 1.00 96.25 84 VAL A O 1
ATOM 651 N N . LEU A 1 85 ? 14.903 -0.844 -4.347 1.00 98.00 85 LEU A N 1
ATOM 652 C CA . LEU A 1 85 ? 15.785 -1.364 -5.387 1.00 98.00 85 LEU A CA 1
ATOM 653 C C . LEU A 1 85 ? 15.452 -0.759 -6.757 1.00 98.00 85 LEU A C 1
ATOM 655 O O . LEU A 1 85 ? 14.329 -0.297 -6.997 1.00 98.00 85 LEU A O 1
ATOM 659 N N . THR A 1 86 ? 16.424 -0.770 -7.665 1.00 98.00 86 THR A N 1
ATOM 660 C CA . THR A 1 86 ? 16.194 -0.447 -9.077 1.00 98.00 86 THR A CA 1
ATOM 661 C C . THR A 1 86 ? 15.189 -1.447 -9.656 1.00 98.00 86 THR A C 1
ATOM 663 O O . THR A 1 86 ? 15.364 -2.650 -9.468 1.00 98.00 86 THR A O 1
ATOM 666 N N . PRO A 1 87 ? 14.124 -0.998 -10.350 1.00 97.94 87 PRO A N 1
ATOM 667 C CA . PRO A 1 87 ? 13.105 -1.911 -10.845 1.00 97.94 87 PRO A CA 1
ATOM 668 C C . PRO A 1 87 ? 13.665 -2.884 -11.881 1.00 97.94 87 PRO A C 1
ATOM 670 O O . PRO A 1 87 ? 14.309 -2.482 -12.849 1.00 97.94 87 PRO A O 1
ATOM 673 N N . THR A 1 88 ? 13.318 -4.152 -11.707 1.00 97.75 88 THR A N 1
ATOM 674 C CA . THR A 1 88 ? 13.442 -5.224 -12.696 1.00 97.75 88 THR A CA 1
ATOM 675 C C . THR A 1 88 ? 12.071 -5.875 -12.883 1.00 97.75 88 THR A C 1
ATOM 677 O O . THR A 1 88 ? 11.182 -5.733 -12.037 1.00 97.75 88 THR A O 1
ATOM 680 N N . HIS A 1 89 ? 11.870 -6.625 -13.970 1.00 97.50 89 HIS A N 1
ATOM 681 C CA . HIS A 1 89 ? 10.625 -7.379 -14.151 1.00 97.50 89 HIS A CA 1
ATOM 682 C C . HIS A 1 89 ? 10.414 -8.421 -13.043 1.00 97.50 89 HIS A C 1
ATOM 684 O O . HIS A 1 89 ? 9.269 -8.643 -12.655 1.00 97.50 89 HIS A O 1
ATOM 690 N N . SER A 1 90 ? 11.486 -9.002 -12.487 1.00 97.38 90 SER A N 1
ATOM 691 C CA . SER A 1 90 ? 11.412 -9.921 -11.341 1.00 97.38 90 SER A CA 1
ATOM 692 C C . SER A 1 90 ? 10.926 -9.216 -10.070 1.00 97.38 90 SER A C 1
ATOM 694 O O . SER A 1 90 ? 10.003 -9.701 -9.418 1.00 97.38 90 SER A O 1
ATOM 696 N N . ILE A 1 91 ? 11.442 -8.020 -9.770 1.00 98.44 91 ILE A N 1
ATOM 697 C CA . ILE A 1 91 ? 10.979 -7.193 -8.644 1.00 98.44 91 ILE A CA 1
ATOM 698 C C . ILE A 1 91 ? 9.510 -6.803 -8.827 1.00 98.44 91 ILE A C 1
ATOM 700 O O . ILE A 1 91 ? 8.721 -6.921 -7.892 1.00 98.44 91 ILE A O 1
ATOM 704 N N . ILE A 1 92 ? 9.108 -6.382 -10.029 1.00 98.44 92 ILE A N 1
ATOM 705 C CA . ILE A 1 92 ? 7.709 -6.030 -10.318 1.00 98.44 92 ILE A CA 1
ATOM 706 C C . ILE A 1 92 ? 6.792 -7.250 -10.162 1.00 98.44 92 ILE A C 1
ATOM 708 O O . ILE A 1 92 ? 5.706 -7.134 -9.591 1.00 98.44 92 ILE A O 1
ATOM 712 N N . ALA A 1 93 ? 7.224 -8.426 -10.620 1.00 98.00 93 ALA A N 1
ATOM 713 C CA . ALA A 1 93 ? 6.487 -9.668 -10.420 1.00 98.00 93 ALA A CA 1
ATOM 714 C C . ALA A 1 93 ? 6.356 -10.017 -8.928 1.00 98.00 93 ALA A C 1
ATOM 716 O O . ALA A 1 93 ? 5.268 -10.392 -8.488 1.00 98.00 93 ALA A O 1
ATOM 717 N N . ALA A 1 94 ? 7.418 -9.831 -8.139 1.00 98.50 94 ALA A N 1
ATOM 718 C CA . ALA A 1 94 ? 7.388 -10.052 -6.698 1.00 98.50 94 ALA A CA 1
ATOM 719 C C . ALA A 1 94 ? 6.430 -9.084 -5.983 1.00 98.50 94 ALA A C 1
ATOM 721 O O . ALA A 1 94 ? 5.620 -9.520 -5.166 1.00 98.50 94 ALA A O 1
ATOM 722 N N . ILE A 1 95 ? 6.450 -7.795 -6.343 1.00 98.75 95 ILE A N 1
ATOM 723 C CA . ILE A 1 95 ? 5.503 -6.787 -5.837 1.00 98.75 95 ILE A CA 1
ATOM 724 C C . ILE A 1 95 ? 4.060 -7.217 -6.131 1.00 98.75 95 ILE A C 1
ATOM 726 O O . ILE A 1 95 ? 3.248 -7.282 -5.211 1.00 98.75 95 ILE A O 1
ATOM 730 N N . ARG A 1 96 ? 3.745 -7.585 -7.381 1.00 98.56 96 ARG A N 1
ATOM 731 C CA . ARG A 1 96 ? 2.401 -8.059 -7.764 1.00 98.56 96 ARG A CA 1
ATOM 732 C C . ARG A 1 96 ? 1.984 -9.308 -6.992 1.00 98.56 96 ARG A C 1
ATOM 734 O O . ARG A 1 96 ? 0.839 -9.413 -6.570 1.00 98.56 96 ARG A O 1
ATOM 741 N N . ALA A 1 97 ? 2.897 -10.256 -6.787 1.00 98.44 97 ALA A N 1
ATOM 742 C CA . ALA A 1 97 ? 2.610 -11.473 -6.031 1.00 98.44 97 ALA A CA 1
ATOM 743 C C . ALA A 1 97 ? 2.246 -11.182 -4.564 1.00 98.44 97 ALA A C 1
ATOM 745 O O . ALA A 1 97 ? 1.393 -11.875 -4.004 1.00 98.44 97 ALA A O 1
ATOM 746 N N . ILE A 1 98 ? 2.867 -10.164 -3.959 1.00 98.69 98 ILE A N 1
ATOM 747 C CA . ILE A 1 98 ? 2.521 -9.690 -2.616 1.00 98.69 98 ILE A CA 1
ATOM 748 C C . ILE A 1 98 ? 1.152 -9.000 -2.641 1.00 98.69 98 ILE A C 1
ATOM 750 O O . ILE A 1 98 ? 0.269 -9.431 -1.902 1.00 98.69 98 ILE A O 1
ATOM 754 N N . LEU A 1 99 ? 0.949 -8.010 -3.522 1.00 98.62 99 LEU A N 1
ATOM 755 C CA . LEU A 1 99 ? -0.306 -7.244 -3.628 1.00 98.62 99 LEU A CA 1
ATOM 756 C C . LEU A 1 99 ? -1.526 -8.153 -3.860 1.00 98.62 99 LEU A C 1
ATOM 758 O O . LEU A 1 99 ? -2.497 -8.105 -3.114 1.00 98.62 99 LEU A O 1
ATOM 762 N N . ASN A 1 100 ? -1.411 -9.144 -4.749 1.00 98.25 100 ASN A N 1
ATOM 763 C CA . ASN A 1 100 ? -2.475 -10.124 -5.015 1.00 98.25 100 ASN A CA 1
ATOM 764 C C . ASN A 1 100 ? -2.951 -10.909 -3.775 1.00 98.25 100 ASN A C 1
ATOM 766 O O . ASN A 1 100 ? -4.057 -11.451 -3.770 1.00 98.25 100 ASN A O 1
ATOM 770 N N . ARG A 1 101 ? -2.113 -11.040 -2.738 1.00 97.69 101 ARG A N 1
ATOM 771 C CA . ARG A 1 101 ? -2.486 -11.667 -1.456 1.00 97.69 101 ARG A CA 1
ATOM 772 C C . ARG A 1 101 ? -2.811 -10.641 -0.374 1.00 97.69 101 ARG A C 1
ATOM 774 O O . ARG A 1 101 ? -3.515 -10.986 0.574 1.00 97.69 101 ARG A O 1
ATOM 781 N N . HIS A 1 102 ? -2.263 -9.441 -0.501 1.00 98.38 102 HIS A N 1
ATOM 782 C CA . HIS A 1 102 ? -2.380 -8.329 0.426 1.00 98.38 102 HIS A CA 1
ATOM 783 C C . HIS A 1 102 ? -3.753 -7.664 0.319 1.00 98.38 102 HIS A C 1
ATOM 785 O O . HIS A 1 102 ? -4.524 -7.734 1.276 1.00 98.38 102 HIS A O 1
ATOM 791 N N . ASP A 1 103 ? -4.107 -7.167 -0.866 1.00 98.31 103 ASP A N 1
ATOM 792 C CA . ASP A 1 103 ? -5.302 -6.354 -1.102 1.00 98.31 103 ASP A CA 1
ATOM 793 C C . ASP A 1 103 ? -6.588 -7.093 -0.669 1.00 98.31 103 ASP A C 1
ATOM 795 O O . ASP A 1 103 ? -7.420 -6.519 0.040 1.00 98.31 103 ASP A O 1
ATOM 799 N N . PRO A 1 104 ? -6.762 -8.414 -0.919 1.00 97.88 104 PRO A N 1
ATOM 800 C CA . PRO A 1 104 ? -7.942 -9.128 -0.434 1.00 97.88 104 PRO A CA 1
ATOM 801 C C . PRO A 1 104 ? -8.071 -9.187 1.094 1.00 97.88 104 PRO A C 1
ATOM 803 O O . PRO A 1 104 ? -9.174 -9.393 1.599 1.00 97.88 104 PRO A O 1
ATOM 806 N N . LEU A 1 105 ? -6.988 -9.065 1.869 1.00 97.94 105 LEU A N 1
ATOM 807 C CA . LEU A 1 105 ? -7.080 -9.002 3.334 1.00 97.94 105 LEU A CA 1
ATOM 808 C C . LEU A 1 105 ? -7.704 -7.684 3.803 1.00 97.94 105 LEU A C 1
ATOM 810 O O . LEU A 1 105 ? -8.329 -7.651 4.871 1.00 97.94 105 LEU A O 1
ATOM 814 N N . GLU A 1 106 ? -7.552 -6.635 3.008 1.00 98.25 106 GLU A N 1
ATOM 815 C CA . GLU A 1 106 ? -7.987 -5.279 3.304 1.00 98.25 106 GLU A CA 1
ATOM 816 C C . GLU A 1 106 ? -9.388 -5.005 2.779 1.00 98.25 106 GLU A C 1
ATOM 818 O O . GLU A 1 106 ? -10.243 -4.565 3.553 1.00 98.25 106 GLU A O 1
ATOM 823 N N . GLU A 1 107 ? -9.633 -5.357 1.516 1.00 97.94 107 GLU A N 1
ATOM 824 C CA . GLU A 1 107 ? -10.801 -4.922 0.747 1.00 97.94 107 GLU A CA 1
ATOM 825 C C . GLU A 1 107 ? -12.027 -5.827 0.860 1.00 97.94 107 GLU A C 1
ATOM 827 O O . GLU A 1 107 ? -13.157 -5.355 0.723 1.00 97.94 107 GLU A O 1
ATOM 832 N N . ARG A 1 108 ? -11.837 -7.139 1.065 1.00 95.06 108 ARG A N 1
ATOM 833 C CA . ARG A 1 108 ? -12.962 -8.091 1.064 1.00 95.06 108 ARG A CA 1
ATOM 834 C C . ARG A 1 108 ? -13.996 -7.732 2.131 1.00 95.06 108 ARG A C 1
ATOM 836 O O . ARG A 1 108 ? -13.667 -7.107 3.134 1.00 95.06 108 ARG A O 1
ATOM 843 N N . ALA A 1 109 ? -15.219 -8.240 1.995 1.00 93.75 109 ALA A N 1
ATOM 844 C CA . ALA A 1 109 ? -16.213 -8.149 3.066 1.00 93.75 109 ALA A CA 1
ATOM 845 C C . ALA A 1 109 ? -15.654 -8.719 4.389 1.00 93.75 109 ALA A C 1
ATOM 847 O O . ALA A 1 109 ? -15.104 -9.824 4.434 1.00 93.75 109 ALA A O 1
ATOM 848 N N . GLY A 1 110 ? -15.753 -7.947 5.470 1.00 93.31 110 GLY A N 1
ATOM 849 C CA . GLY A 1 110 ? -15.113 -8.234 6.755 1.00 93.31 110 GLY A CA 1
ATOM 850 C C . GLY A 1 110 ? -13.584 -8.075 6.754 1.00 93.31 110 GLY A C 1
ATOM 851 O O . GLY A 1 110 ? -12.911 -8.583 7.663 1.00 93.31 110 GLY A O 1
ATOM 852 N N . GLY A 1 111 ? -13.021 -7.420 5.743 1.00 96.44 111 GLY A N 1
ATOM 853 C CA . GLY A 1 111 ? -11.614 -7.058 5.598 1.00 96.44 111 GLY A CA 1
ATOM 854 C C . GLY A 1 111 ? -11.176 -5.984 6.589 1.00 96.44 111 GLY A C 1
ATOM 855 O O . GLY A 1 111 ? -11.930 -5.570 7.476 1.00 96.44 111 GLY A O 1
ATOM 856 N N . VAL A 1 112 ? -9.912 -5.576 6.501 1.00 97.56 112 VAL A N 1
ATOM 857 C CA . VAL A 1 112 ? -9.347 -4.593 7.436 1.00 97.56 112 VAL A CA 1
ATOM 858 C C . VAL A 1 112 ? -10.002 -3.226 7.296 1.00 97.56 112 VAL A C 1
ATOM 860 O O . VAL A 1 112 ? -10.276 -2.620 8.330 1.00 97.56 112 VAL A O 1
ATOM 863 N N . TYR A 1 113 ? -10.327 -2.769 6.086 1.00 98.19 113 TYR A N 1
ATOM 864 C CA . TYR A 1 113 ? -10.945 -1.453 5.903 1.00 98.19 113 TYR A CA 1
ATOM 865 C C . TYR A 1 113 ? -12.315 -1.370 6.565 1.00 98.19 113 TYR A C 1
ATOM 867 O O . TYR A 1 113 ? -12.527 -0.502 7.410 1.00 98.19 113 TYR A O 1
ATOM 875 N N . GLU A 1 114 ? -13.193 -2.337 6.293 1.00 96.88 114 GLU A N 1
ATOM 876 C CA . GLU A 1 114 ? -14.515 -2.392 6.921 1.00 96.88 114 GLU A CA 1
ATOM 877 C C . GLU A 1 114 ? -14.406 -2.493 8.453 1.00 96.88 114 GLU A C 1
ATOM 879 O O . GLU A 1 114 ? -15.099 -1.786 9.183 1.00 96.88 114 GLU A O 1
ATOM 884 N N . LYS A 1 115 ? -13.486 -3.319 8.972 1.00 97.00 115 LYS A N 1
ATOM 885 C CA . LYS A 1 115 ? -13.262 -3.447 10.423 1.00 97.00 115 LYS A CA 1
ATOM 886 C C . LYS A 1 115 ? -12.757 -2.158 11.061 1.00 97.00 115 LYS A C 1
ATOM 888 O O . LYS A 1 115 ? -13.148 -1.857 12.187 1.00 97.00 115 LYS A O 1
ATOM 893 N N . CYS A 1 116 ? -11.870 -1.428 10.389 1.00 97.56 116 CYS A N 1
ATOM 894 C CA . CYS A 1 116 ? -11.401 -0.130 10.859 1.00 97.56 116 CYS A CA 1
ATOM 895 C C . CYS A 1 116 ? -12.557 0.872 10.901 1.00 97.56 116 CYS A C 1
ATOM 897 O O . CYS A 1 116 ? -12.735 1.534 11.917 1.00 97.56 116 CYS A O 1
ATOM 899 N N . GLU A 1 117 ? -13.376 0.939 9.853 1.00 95.88 117 GLU A N 1
ATOM 900 C CA . GLU A 1 117 ? -14.544 1.826 9.800 1.00 95.88 117 GLU A CA 1
ATOM 901 C C . GLU A 1 117 ? -15.561 1.523 10.902 1.00 95.88 117 GLU A C 1
ATOM 903 O O . GLU A 1 117 ? -15.965 2.430 11.626 1.00 95.88 117 GLU A O 1
ATOM 908 N N . GLN A 1 118 ? -15.921 0.250 11.087 1.00 95.81 118 GLN A N 1
ATOM 909 C CA . GLN A 1 118 ? -16.851 -0.182 12.138 1.00 95.81 118 GLN A CA 1
ATOM 910 C C . GLN A 1 118 ? -16.378 0.236 13.533 1.00 95.81 118 GLN A C 1
ATOM 912 O O . GLN A 1 118 ? -17.168 0.658 14.371 1.00 95.81 118 GLN A O 1
ATOM 917 N N . VAL A 1 119 ? -15.076 0.109 13.779 1.00 96.81 119 VAL A N 1
ATOM 918 C CA . VAL A 1 119 ? -14.443 0.449 15.053 1.00 96.81 119 VAL A CA 1
ATOM 919 C C . VAL A 1 119 ? -14.360 1.958 15.271 1.00 96.81 119 VAL A C 1
ATOM 921 O O . VAL A 1 119 ? -14.524 2.411 16.399 1.00 96.81 119 VAL A O 1
ATOM 924 N N . LEU A 1 120 ? -14.075 2.723 14.217 1.00 97.25 120 LEU A N 1
ATOM 925 C CA . LEU A 1 120 ? -13.988 4.182 14.281 1.00 97.25 120 LEU A CA 1
ATOM 926 C C . LEU A 1 120 ? -15.369 4.826 14.454 1.00 97.25 120 LEU A C 1
ATOM 928 O O . LEU A 1 120 ? -15.473 5.896 15.052 1.00 97.25 120 LEU A O 1
ATOM 932 N N . GLY A 1 121 ? -16.430 4.191 13.947 1.00 95.81 121 GLY A N 1
ATOM 933 C CA . GLY A 1 121 ? -17.798 4.686 14.071 1.00 95.81 121 GLY A CA 1
ATOM 934 C C . GLY A 1 121 ? -17.918 6.124 13.561 1.00 95.81 121 GLY A C 1
ATOM 935 O O . GLY A 1 121 ? -17.616 6.409 12.404 1.00 95.81 121 GLY A O 1
ATOM 936 N N . ALA A 1 122 ? -18.318 7.045 14.440 1.00 93.62 122 ALA A N 1
ATOM 937 C CA . ALA A 1 122 ? -18.473 8.461 14.105 1.00 93.62 122 ALA A CA 1
ATOM 938 C C . ALA A 1 122 ? -17.160 9.158 13.681 1.00 93.62 122 AL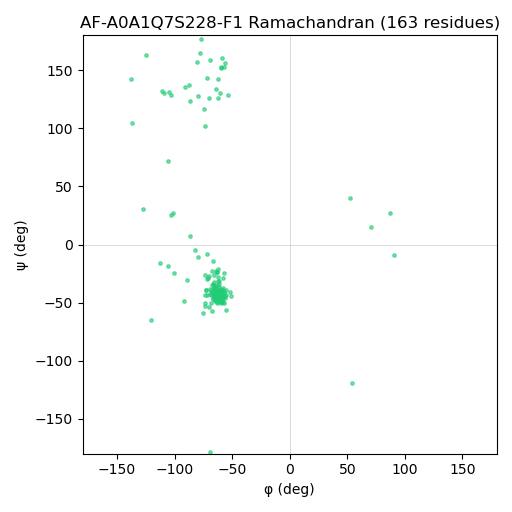A A C 1
ATOM 940 O O . ALA A 1 122 ? -17.206 10.148 12.955 1.00 93.62 122 ALA A O 1
ATOM 941 N N . GLU A 1 123 ? -15.991 8.647 14.082 1.00 95.94 123 GLU A N 1
ATOM 942 C CA . GLU A 1 123 ? -14.687 9.229 13.723 1.00 95.94 123 GLU A CA 1
ATOM 943 C C . GLU A 1 123 ? -14.221 8.849 12.306 1.00 95.94 123 GLU A C 1
ATOM 945 O O . GLU A 1 123 ? -13.252 9.421 11.796 1.00 95.94 123 GLU A O 1
ATOM 950 N N . ALA A 1 124 ? -14.894 7.899 11.644 1.00 97.12 124 ALA A N 1
ATOM 951 C CA . ALA A 1 124 ? -14.470 7.376 10.345 1.00 97.12 124 ALA A CA 1
ATOM 952 C C . ALA A 1 124 ? -14.368 8.473 9.272 1.00 97.12 124 ALA A C 1
ATOM 954 O O . ALA A 1 124 ? -13.408 8.493 8.502 1.00 97.12 124 ALA A O 1
ATOM 955 N N . ASP A 1 125 ? -15.296 9.433 9.266 1.00 96.38 125 ASP A N 1
ATOM 956 C CA . ASP A 1 125 ? -15.293 10.555 8.321 1.00 96.38 125 ASP A CA 1
ATOM 957 C C . ASP A 1 125 ? -14.081 11.480 8.512 1.00 96.38 125 ASP A C 1
ATOM 959 O O . ASP A 1 125 ? -13.459 11.912 7.538 1.00 96.38 125 ASP A O 1
ATOM 963 N N . GLN A 1 126 ? -13.695 11.747 9.763 1.00 97.50 126 GLN A N 1
ATOM 964 C CA . GLN A 1 126 ? -12.518 12.559 10.068 1.00 97.50 126 GLN A CA 1
ATOM 965 C C . GLN A 1 126 ? -11.228 11.836 9.663 1.00 97.50 126 GLN A C 1
ATOM 967 O O . GLN A 1 126 ? -10.302 12.453 9.129 1.00 97.50 126 GLN A O 1
ATOM 972 N N . VAL A 1 127 ? -11.153 10.524 9.901 1.00 98.44 127 VAL A N 1
ATOM 973 C CA . VAL A 1 127 ? -10.012 9.707 9.471 1.00 98.44 127 VAL A CA 1
ATOM 974 C C . VAL A 1 127 ? -9.932 9.662 7.946 1.00 98.44 127 VAL A C 1
ATOM 976 O O . VAL A 1 127 ? -8.853 9.903 7.410 1.00 98.44 127 VAL A O 1
ATOM 979 N N . ALA A 1 128 ? -11.049 9.465 7.241 1.00 98.31 128 ALA A N 1
ATOM 980 C CA . ALA A 1 128 ? -11.098 9.506 5.778 1.00 98.31 128 ALA A CA 1
ATOM 981 C C . ALA A 1 128 ? -10.562 10.835 5.224 1.00 98.31 128 ALA A C 1
ATOM 983 O O . ALA A 1 128 ? -9.702 10.833 4.342 1.00 98.31 128 ALA A O 1
ATOM 984 N N . ALA A 1 129 ? -10.982 11.967 5.799 1.00 98.00 129 ALA A N 1
ATOM 985 C CA . ALA A 1 129 ? -10.479 13.282 5.406 1.00 98.00 129 ALA A CA 1
ATOM 986 C C . ALA A 1 129 ? -8.960 13.419 5.626 1.00 98.00 129 ALA A C 1
ATOM 988 O O . ALA A 1 129 ? -8.262 14.009 4.802 1.00 98.00 129 ALA A O 1
ATOM 989 N N . ARG A 1 130 ? -8.413 12.856 6.711 1.00 98.38 130 ARG A N 1
ATOM 990 C CA . ARG A 1 130 ? -6.958 12.851 6.959 1.00 98.38 130 ARG A CA 1
ATOM 991 C C . ARG A 1 130 ? -6.204 12.003 5.936 1.00 98.38 130 ARG A C 1
ATOM 993 O O . ARG A 1 130 ? -5.160 12.443 5.466 1.00 98.38 130 ARG A O 1
ATOM 1000 N N . LEU A 1 131 ? -6.727 10.828 5.580 1.00 98.50 131 LEU A N 1
ATOM 1001 C CA . LEU A 1 131 ? -6.135 9.961 4.553 1.00 98.50 131 LEU A CA 1
ATOM 1002 C C . LEU A 1 131 ? -6.071 10.705 3.208 1.00 98.50 131 LEU A C 1
ATOM 1004 O O . LEU A 1 131 ? -4.991 10.848 2.637 1.00 98.50 131 LEU A O 1
ATOM 1008 N N . GLN A 1 132 ? -7.191 11.292 2.775 1.00 97.81 132 GLN A N 1
ATOM 1009 C CA . GLN A 1 132 ? -7.297 12.056 1.524 1.00 97.81 132 GLN A CA 1
ATOM 1010 C C . GLN A 1 132 ? -6.315 13.236 1.450 1.00 97.81 132 GLN A C 1
ATOM 1012 O O . GLN A 1 132 ? -5.724 13.483 0.400 1.00 97.81 132 GLN A O 1
ATOM 1017 N N . ASN A 1 133 ? -6.084 13.917 2.576 1.00 97.56 133 ASN A N 1
ATOM 1018 C CA . ASN A 1 133 ? -5.164 15.055 2.676 1.00 97.56 133 ASN A CA 1
ATOM 1019 C C . ASN A 1 133 ? -3.698 14.664 2.947 1.00 97.56 133 ASN A C 1
ATOM 1021 O O . ASN A 1 133 ? -2.867 15.540 3.196 1.00 97.56 133 ASN A O 1
ATOM 1025 N N . THR A 1 134 ? -3.350 13.374 2.918 1.00 97.44 134 THR A N 1
ATOM 1026 C CA . THR A 1 134 ? -1.955 12.943 3.101 1.00 97.44 134 THR A CA 1
ATOM 1027 C C . THR A 1 134 ? -1.091 13.514 1.974 1.00 97.44 134 THR A C 1
ATOM 1029 O O . THR A 1 134 ? -1.421 13.308 0.807 1.00 97.44 134 THR A O 1
ATOM 1032 N N . PRO A 1 135 ? 0.010 14.225 2.265 1.00 95.31 135 PRO A N 1
ATOM 1033 C CA . PRO A 1 135 ? 0.833 14.808 1.217 1.00 95.31 135 PRO A CA 1
ATOM 1034 C C . PRO A 1 135 ? 1.582 13.729 0.415 1.00 95.31 135 PRO A C 1
ATOM 1036 O O . PRO A 1 135 ? 1.805 12.620 0.913 1.00 95.31 135 PRO A O 1
ATOM 1039 N N . PRO A 1 136 ? 2.020 14.055 -0.812 1.00 92.06 136 PRO A N 1
ATOM 1040 C CA . PRO A 1 136 ? 2.943 13.216 -1.568 1.00 92.06 136 PRO A CA 1
ATOM 1041 C C . PRO A 1 136 ? 4.247 12.955 -0.794 1.00 92.06 136 PRO A C 1
ATOM 1043 O O . PRO A 1 136 ? 4.661 13.758 0.050 1.00 92.06 136 PRO A O 1
ATOM 1046 N N . VAL A 1 137 ? 4.904 11.825 -1.068 1.00 91.75 137 VAL A N 1
ATOM 1047 C CA . VAL A 1 137 ? 6.115 11.406 -0.344 1.00 91.75 137 VAL A CA 1
ATOM 1048 C C . VAL A 1 137 ? 7.361 11.615 -1.193 1.00 91.75 137 VAL A C 1
ATOM 1050 O O . VAL A 1 137 ? 7.445 11.181 -2.335 1.00 91.75 137 VAL A O 1
ATOM 1053 N N . LYS A 1 138 ? 8.393 12.241 -0.620 1.00 90.38 138 LYS A N 1
ATOM 1054 C CA . LYS A 1 138 ? 9.672 12.382 -1.321 1.00 90.38 138 LYS A CA 1
ATOM 1055 C C . LYS A 1 138 ? 10.410 11.049 -1.341 1.00 90.38 138 LYS A C 1
ATOM 1057 O O . LYS A 1 138 ? 10.849 10.555 -0.301 1.00 90.38 138 LYS A O 1
ATOM 1062 N N . VAL A 1 139 ? 10.617 10.514 -2.536 1.00 90.31 139 VAL A N 1
ATOM 1063 C CA . VAL A 1 139 ? 11.303 9.240 -2.722 1.00 90.31 139 VAL A CA 1
ATOM 1064 C C . VAL A 1 139 ? 12.815 9.448 -2.912 1.00 90.31 139 VAL A C 1
ATOM 1066 O O . VAL A 1 139 ? 13.255 10.344 -3.632 1.00 90.31 139 VAL A O 1
ATOM 1069 N N . LYS A 1 140 ? 13.642 8.634 -2.240 1.00 91.38 140 LYS A N 1
ATOM 1070 C CA . LYS A 1 140 ? 15.108 8.639 -2.415 1.00 91.38 140 LYS A CA 1
ATOM 1071 C C . LYS A 1 140 ? 15.515 7.904 -3.699 1.00 91.38 140 LYS A C 1
ATOM 1073 O O . LYS A 1 140 ? 14.733 7.137 -4.255 1.00 91.38 140 LYS A O 1
ATOM 1078 N N . ARG A 1 141 ? 16.761 8.089 -4.150 1.00 94.25 141 ARG A N 1
ATOM 1079 C CA . ARG A 1 141 ? 17.342 7.276 -5.238 1.00 94.25 141 ARG A CA 1
ATOM 1080 C C . ARG A 1 141 ? 17.288 5.781 -4.896 1.00 94.25 141 ARG A C 1
ATOM 1082 O O . ARG A 1 141 ? 17.209 5.432 -3.716 1.00 94.25 141 ARG A O 1
ATOM 1089 N N . TYR A 1 142 ? 17.302 4.934 -5.923 1.00 97.56 142 TYR A N 1
ATOM 1090 C CA . TYR A 1 142 ? 17.417 3.489 -5.740 1.00 97.56 142 TYR A CA 1
ATOM 1091 C C . TYR A 1 142 ? 18.720 3.131 -5.014 1.00 97.56 142 TYR A C 1
ATOM 1093 O O . TYR A 1 142 ? 19.697 3.885 -5.076 1.00 97.56 142 TYR A O 1
ATOM 1101 N N . ASN A 1 143 ? 18.715 2.011 -4.298 1.00 97.12 143 ASN A N 1
ATOM 1102 C CA . ASN A 1 143 ? 19.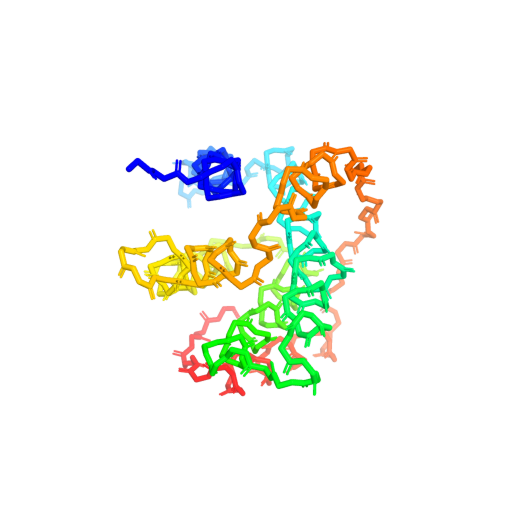874 1.500 -3.578 1.00 97.12 143 ASN A CA 1
ATOM 1103 C C . ASN A 1 143 ? 19.989 -0.012 -3.777 1.00 97.12 143 ASN A C 1
ATOM 1105 O O . ASN A 1 143 ? 19.290 -0.763 -3.106 1.00 97.12 143 ASN A O 1
ATOM 1109 N N . ASP A 1 144 ? 20.937 -0.426 -4.614 1.00 97.12 144 ASP A N 1
ATOM 1110 C CA . ASP A 1 144 ? 21.194 -1.834 -4.943 1.00 97.12 144 ASP A CA 1
ATOM 1111 C C . ASP A 1 144 ? 22.427 -2.394 -4.211 1.00 97.12 144 ASP A C 1
ATOM 1113 O O . ASP A 1 144 ? 23.095 -3.312 -4.682 1.00 97.12 144 ASP A O 1
ATOM 1117 N N . SER A 1 145 ? 22.779 -1.819 -3.056 1.00 97.62 145 SER A N 1
ATOM 1118 C CA . SER A 1 145 ? 23.826 -2.394 -2.204 1.00 97.62 145 SER A CA 1
ATOM 1119 C C . SER A 1 145 ? 23.461 -3.815 -1.768 1.00 97.62 145 SER A C 1
ATOM 1121 O O . SER A 1 145 ? 22.288 -4.141 -1.580 1.00 97.62 145 SER A O 1
ATOM 1123 N N . VAL A 1 146 ? 24.479 -4.643 -1.518 1.00 96.50 146 VAL A N 1
ATOM 1124 C CA . VAL A 1 146 ? 24.306 -6.015 -1.004 1.00 96.50 146 VAL A CA 1
ATOM 1125 C C . VAL A 1 146 ? 23.399 -6.029 0.231 1.00 96.50 146 VAL A C 1
ATOM 1127 O O . VAL A 1 146 ? 22.442 -6.792 0.286 1.00 96.50 146 VAL A O 1
ATOM 1130 N N . THR A 1 147 ? 23.608 -5.097 1.164 1.00 97.25 147 THR A N 1
ATOM 1131 C CA . THR A 1 147 ? 22.773 -4.959 2.364 1.00 97.25 147 THR A CA 1
ATOM 1132 C C . THR A 1 147 ? 21.307 -4.651 2.046 1.00 97.25 147 THR A C 1
ATOM 1134 O O . THR A 1 147 ? 20.418 -5.141 2.742 1.00 97.25 147 THR A O 1
ATOM 1137 N N . ALA A 1 148 ? 21.018 -3.848 1.016 1.00 97.00 148 ALA A N 1
ATOM 1138 C CA . ALA A 1 148 ? 19.644 -3.554 0.608 1.00 97.00 148 ALA A CA 1
ATOM 1139 C C . ALA A 1 148 ? 18.967 -4.786 -0.011 1.00 97.00 148 ALA A C 1
ATOM 1141 O O . ALA A 1 148 ? 17.832 -5.101 0.348 1.00 97.00 148 ALA A O 1
ATOM 1142 N N . LEU A 1 149 ? 19.686 -5.521 -0.863 1.00 97.56 149 LEU A N 1
ATOM 1143 C CA . LEU A 1 149 ? 19.217 -6.778 -1.453 1.00 97.56 149 LEU A CA 1
ATOM 1144 C C . LEU A 1 149 ? 18.932 -7.837 -0.376 1.00 97.56 149 LEU A C 1
ATOM 1146 O O . LEU A 1 149 ? 17.856 -8.433 -0.365 1.00 97.56 149 LEU A O 1
ATOM 1150 N N . GLU A 1 150 ? 19.848 -8.030 0.575 1.00 97.06 150 GLU A N 1
ATOM 1151 C CA . GLU A 1 150 ? 19.659 -8.938 1.715 1.00 97.06 150 GLU A CA 1
ATOM 1152 C C . GLU A 1 150 ? 18.486 -8.504 2.598 1.00 97.06 150 GLU A C 1
ATOM 1154 O O . GLU A 1 150 ? 17.678 -9.333 3.016 1.00 97.06 150 GLU A O 1
ATOM 1159 N N . SER A 1 151 ? 18.344 -7.199 2.848 1.00 96.81 151 SER A N 1
ATOM 1160 C CA . SER A 1 151 ? 17.220 -6.656 3.618 1.00 96.81 151 SER A CA 1
ATOM 1161 C C . SER A 1 151 ? 15.881 -6.944 2.944 1.00 96.81 151 SER A C 1
ATOM 1163 O O . SER A 1 151 ? 14.928 -7.314 3.631 1.00 96.81 151 SER A O 1
ATOM 1165 N N . ALA A 1 152 ? 15.806 -6.826 1.616 1.00 98.06 152 ALA A N 1
ATOM 1166 C CA . ALA A 1 152 ? 14.616 -7.186 0.858 1.00 98.06 152 ALA A CA 1
ATOM 1167 C C . ALA A 1 152 ? 14.326 -8.691 0.954 1.00 98.06 152 ALA A C 1
ATOM 1169 O O . ALA A 1 152 ? 13.216 -9.057 1.339 1.00 98.06 152 ALA A O 1
ATOM 1170 N N . ARG A 1 153 ? 15.320 -9.567 0.743 1.00 97.62 153 ARG A N 1
ATOM 1171 C CA . ARG A 1 153 ? 15.138 -11.029 0.872 1.00 97.62 153 ARG A CA 1
ATOM 1172 C C . ARG A 1 153 ? 14.641 -11.418 2.269 1.00 97.62 153 ARG A C 1
ATOM 1174 O O . ARG A 1 153 ? 13.654 -12.140 2.399 1.00 97.62 153 ARG A O 1
ATOM 1181 N N . ASN A 1 154 ? 15.244 -10.852 3.313 1.00 97.50 154 ASN A N 1
ATOM 1182 C CA . ASN A 1 154 ? 14.831 -11.070 4.700 1.00 97.50 154 ASN A CA 1
ATOM 1183 C C . ASN A 1 154 ? 13.409 -10.554 4.978 1.00 97.50 154 ASN A C 1
ATOM 1185 O O . ASN A 1 154 ? 12.654 -11.179 5.727 1.00 97.50 154 ASN A O 1
ATOM 1189 N N . ALA A 1 155 ? 13.021 -9.414 4.398 1.00 98.12 155 ALA A N 1
ATOM 1190 C CA . ALA A 1 155 ? 11.675 -8.871 4.549 1.00 98.12 155 ALA A CA 1
ATOM 1191 C C . ALA A 1 155 ? 10.619 -9.771 3.890 1.00 98.12 155 ALA A C 1
ATOM 1193 O O . ALA A 1 155 ? 9.598 -10.051 4.521 1.00 98.12 155 ALA A O 1
ATOM 1194 N N . LEU A 1 156 ? 10.890 -10.285 2.684 1.00 98.06 156 LEU A N 1
ATOM 1195 C CA . LEU A 1 156 ? 10.020 -11.250 2.007 1.00 98.06 156 LEU A CA 1
ATOM 1196 C C . LEU A 1 156 ? 9.863 -12.535 2.824 1.00 98.06 156 LEU A C 1
ATOM 1198 O O . LEU A 1 156 ? 8.733 -12.946 3.092 1.00 98.06 156 LEU A O 1
ATOM 1202 N N . GLN A 1 157 ? 10.970 -13.110 3.303 1.00 97.69 157 GLN A N 1
ATOM 1203 C CA . GLN A 1 157 ? 10.940 -14.327 4.116 1.00 97.69 157 GLN A CA 1
ATOM 1204 C C . GLN A 1 157 ? 10.119 -14.128 5.398 1.00 97.69 157 GLN A C 1
ATOM 1206 O O . GLN A 1 157 ? 9.257 -14.942 5.724 1.00 97.69 157 GLN A O 1
ATOM 1211 N N . ARG A 1 158 ? 10.321 -13.010 6.109 1.00 97.38 158 ARG A N 1
ATOM 1212 C CA . ARG A 1 158 ? 9.544 -12.670 7.315 1.00 97.38 158 ARG A CA 1
ATOM 1213 C C . ARG A 1 158 ? 8.054 -12.487 7.037 1.00 97.38 158 ARG A C 1
ATOM 1215 O O . ARG A 1 158 ? 7.244 -12.758 7.920 1.00 97.38 158 ARG A O 1
ATOM 1222 N N . ALA A 1 159 ? 7.697 -12.013 5.848 1.00 97.31 159 ALA A N 1
ATOM 1223 C CA . ALA A 1 159 ? 6.312 -11.872 5.413 1.00 97.31 159 ALA A CA 1
ATOM 1224 C C . ALA A 1 159 ? 5.709 -13.181 4.859 1.00 97.31 159 ALA A C 1
ATOM 1226 O O . ALA A 1 159 ? 4.502 -13.236 4.608 1.00 97.31 159 ALA A O 1
ATOM 1227 N N . GLY A 1 160 ? 6.515 -14.245 4.748 1.00 97.38 160 GLY A N 1
ATOM 1228 C CA . GLY A 1 160 ? 6.096 -15.575 4.306 1.00 97.38 160 GLY A CA 1
ATOM 1229 C C . GLY A 1 160 ? 6.123 -15.766 2.789 1.00 97.38 160 GLY A C 1
ATOM 1230 O O . GLY A 1 160 ? 5.339 -16.560 2.270 1.00 97.38 160 GLY A O 1
ATOM 1231 N N . TYR A 1 161 ? 6.978 -15.030 2.075 1.00 96.88 161 TYR A N 1
ATOM 1232 C CA . TYR A 1 161 ? 7.180 -15.186 0.635 1.00 96.88 161 TYR A CA 1
ATOM 1233 C C . TYR A 1 161 ? 8.546 -15.795 0.334 1.00 96.88 161 TYR A C 1
ATOM 1235 O O . TYR A 1 161 ? 9.575 -15.292 0.780 1.00 96.88 161 TYR A O 1
ATOM 1243 N N . GLU A 1 162 ? 8.537 -16.832 -0.496 1.00 93.00 162 GLU A N 1
ATOM 1244 C CA . GLU A 1 162 ? 9.720 -17.422 -1.122 1.00 93.00 162 GLU A CA 1
ATOM 1245 C C . GLU A 1 162 ? 9.726 -17.010 -2.598 1.00 93.00 162 GLU A C 1
ATOM 1247 O O . GLU A 1 162 ? 9.374 -17.784 -3.485 1.00 93.00 162 GLU A O 1
ATOM 1252 N N . LEU A 1 163 ? 10.007 -15.731 -2.851 1.00 90.56 163 LEU A N 1
ATOM 1253 C CA . LEU A 1 163 ? 10.088 -15.175 -4.200 1.00 90.56 163 LEU A CA 1
ATOM 1254 C C . LEU A 1 163 ? 11.541 -14.834 -4.486 1.00 90.56 163 LEU A C 1
ATOM 1256 O O . LEU A 1 163 ? 12.193 -14.179 -3.669 1.00 90.56 163 LEU A O 1
ATOM 1260 N N . ASP A 1 164 ? 12.022 -15.257 -5.646 1.00 84.81 164 ASP A N 1
ATOM 1261 C CA . ASP A 1 164 ? 13.302 -14.789 -6.155 1.00 84.81 164 ASP A CA 1
ATOM 1262 C C . ASP A 1 164 ? 13.090 -13.507 -6.963 1.00 84.81 164 ASP A C 1
ATOM 1264 O O . ASP A 1 164 ? 12.112 -13.389 -7.711 1.00 84.81 164 ASP A O 1
ATOM 1268 N N . PHE A 1 165 ? 13.975 -12.533 -6.766 1.00 87.81 165 PHE A N 1
ATOM 1269 C CA . PHE A 1 165 ? 13.930 -11.242 -7.442 1.00 87.81 165 PHE A CA 1
ATOM 1270 C C . PHE A 1 165 ? 15.326 -10.690 -7.718 1.00 87.81 165 PHE A C 1
ATOM 1272 O O . PHE A 1 165 ? 16.264 -10.939 -6.913 1.00 87.81 165 PHE A O 1
#

pLDDT: mean 96.46, std 4.08, range [58.81, 98.81]